Protein 3EJF (pdb70)

Radi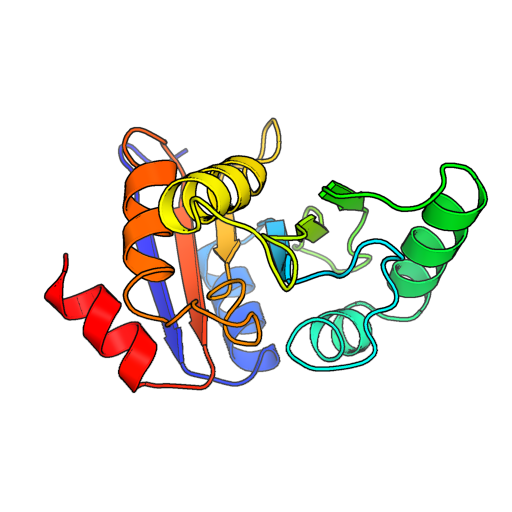us of gyration: 14.79 Å; Cα contacts (8 Å, |Δi|>4): 314; chains: 1; bounding box: 30×38×36 Å

Secondary structure (DSSP, 8-state):
--SS-EEEEEES-HHHHHHHHHHHHSSEEEEEE--TT----SHHHHHHHHHH-HHHHHHHHHHHHHH---SEEEE---STTEEEEEEE--PPTT-S-HHHHHHHHHHTT--TT--EEEEEPP-TTSTT--HHHHHHHHHHHHTT---EEEEEES-HHHHHHHHHT-

Foldseek 3Di:
DAPAEAEAEDADQPVVLVVCCCVPVVAAAEEAQAFFLRQQPDDVSVSLCVVQDDVQNVVSNVVCVVPNTDQWDWACSNDRRHRTYIYHHFDDAPDDPRLVRLLVRLLSQDDPPGAEYEDEQYDCVHPPDDLLSNLVSNCVNCPPPRHYYYYYYNDPVNVVSVVVVD

InterPro domains:
  IPR001205 RNA-directed RNA polymerase, C-terminal domain [PF00680] (4423-4704)
  IPR002589 Macro domain [PF01661] (1040-1146)
  IPR002589 Macro domain [PS51154] (1003-1179)
  IPR002589 Macro domain [SM00506] (1015-1147)
  IPR003593 AAA+ ATPase domain [SM00382] (5142-5347)
  IPR007094 RNA-directed RNA polymerase, catalytic domain [PS50507] (4548-4710)
  IPR008740 Peptidase C30, coronavirus [PF05409] (2808-3096)
  IPR008740 Peptidase C30, coronavirus [PS51442] (2780-3086)
  IPR009003 Peptidase S1, PA clan [SSF50494] (2780-3083)
  IPR009461 Non-structural protein NSP16, coronavirus-like [PF06460] (6328-6628)
  IPR009466 Non-structural protein 14, coronavirus [PF06471] (5469-5986)
  IPR009469 RNA-dependent RNA polymerase, N-terminal, coronavirus [PF06478] (3947-4303)
  IPR013016 Peptidase C16, coronavirus [PF08715] (1174-1482)
  IPR013016 Peptidase C16, coronavirus [PS51124] (1236-1497)
  IPR014822 Non-structural protein NSP9, coronavirus [PF08710] (3673-3783)
  IPR014822 Non-structural protein NSP9, coronavirus [PS51951] (3673-3783)
  IPR014828 Non-structural protein NSP7, coronavirus [PF08716] (3380-3462)
  IPR014828 Non-structural protein NSP7, coronavirus [PS51949] (3380-3462)
  IPR014829 Non-structural protein NSP8, coronavirus [PF08717] (3463-3672)
  IPR014829 Non-structural protein NSP8, coronavirus [PS51950] (3463-3672)

Sequence (166 aa):
KPKFLEYKTCVGDLTVVIAKALDEFKEFCIVNAANEHMTHGSGVAKKAIADFCGLDFVEYCEDYVKKHHGPQQRLVTPSFVKGIQCVNNVVGPRHGDNNLHEKLVAAYKNVLVDGVVNYVVPVLSLGIFGVDFKMMSIDAMREAFEEGCTTIRVLLFSLSSQEHIDYFDVTC

CATH classification: 3.40.220.10

Organism: Avian infectious bronchitis virus (strain Beaudette) (NCBI:txid11122)

Structure (mmCIF, N/CA/C/O backbone):
data_3EJF
#
_entry.id   3EJF
#
_cell.length_a   42.207
_cell.length_b   79.811
_cell.length_c   99.741
_cell.angle_alpha   90.00
_cell.angle_beta   90.00
_cell.angle_gamma   90.00
#
_symmetry.space_group_name_H-M   'C 2 2 21'
#
loop_
_entity.id
_entity.type
_entity.pdbx_description
1 polymer 'Non-structural protein 3'
2 water water
#
loop_
_atom_site.group_PDB
_atom_site.id
_atom_site.type_symbol
_atom_site.label_atom_id
_atom_site.label_alt_id
_atom_site.label_comp_id
_atom_site.label_asym_id
_atom_site.label_entity_id
_atom_site.label_seq_id
_atom_site.pdbx_PDB_ins_code
_atom_site.Cartn_x
_atom_site.Cartn_y
_atom_site.Cartn_z
_atom_site.occupancy
_atom_site.B_iso_or_equiv
_atom_site.auth_seq_id
_atom_site.auth_comp_id
_atom_site.auth_asym_id
_atom_site.auth_atom_id
_atom_site.pdbx_PDB_model_num
ATOM 1 N N . LYS A 1 10 ? -22.735 -16.439 19.149 1.00 29.96 6 LYS A N 1
ATOM 2 C CA . LYS A 1 10 ? -22.142 -15.295 18.395 1.00 29.60 6 LYS A CA 1
ATOM 3 C C . LYS A 1 10 ? -22.026 -14.087 19.308 1.00 28.60 6 LYS A C 1
ATOM 4 O O . LYS A 1 10 ? -22.884 -13.881 20.175 1.00 29.24 6 LYS A O 1
ATOM 10 N N . PRO A 1 11 ? -21.001 -13.246 19.095 1.00 27.19 7 PRO A N 1
ATOM 11 C CA . PRO A 1 11 ? -20.902 -12.036 19.892 1.00 26.90 7 PRO A CA 1
ATOM 12 C C . PRO A 1 11 ? -21.936 -11.016 19.431 1.00 26.50 7 PRO A C 1
ATOM 13 O O . PRO A 1 11 ? -22.501 -11.164 18.358 1.00 26.15 7 PRO A O 1
ATOM 17 N N . LYS A 1 12 ? -22.162 -9.979 20.229 1.00 26.45 8 LYS A N 1
ATOM 18 C CA . LYS A 1 12 ? -23.138 -8.944 19.881 1.00 26.41 8 LYS A CA 1
ATOM 19 C C . LYS A 1 12 ? -22.626 -8.051 18.752 1.00 25.50 8 LYS A C 1
ATOM 20 O O . LYS A 1 12 ? -23.408 -7.512 17.970 1.00 26.45 8 LYS A O 1
ATOM 26 N N . PHE A 1 13 ? -21.301 -7.909 18.687 1.00 24.00 9 PHE A N 1
ATOM 27 C CA . PHE A 1 13 ? -20.627 -7.143 17.662 1.00 23.07 9 PHE A CA 1
ATOM 28 C C . PHE A 1 13 ? -19.284 -7.809 17.426 1.00 21.05 9 PHE A C 1
ATOM 29 O O . PHE A 1 13 ? -18.852 -8.628 18.238 1.00 19.99 9 PHE A O 1
ATOM 37 N N . LEU A 1 14 ? -18.658 -7.464 16.308 1.00 18.02 10 LEU A N 1
ATOM 38 C CA . LEU A 1 14 ? -17.288 -7.867 16.016 1.00 17.09 10 LEU A CA 1
ATOM 39 C C . LEU A 1 14 ? -16.388 -7.656 17.229 1.00 15.74 10 LEU A C 1
ATOM 40 O O . LEU A 1 14 ? -16.394 -6.592 17.838 1.00 15.00 10 LEU A O 1
ATOM 45 N N . GLU A 1 15 ? -15.625 -8.679 17.592 1.00 14.41 11 GLU A N 1
ATOM 46 C CA . GLU A 1 15 ? -14.707 -8.610 18.722 1.00 14.74 11 GLU A CA 1
ATOM 47 C C . GLU A 1 15 ? -13.346 -9.046 18.245 1.00 13.86 11 GLU A C 1
ATOM 48 O O . GLU A 1 15 ? -13.239 -10.084 17.590 1.00 14.21 11 GLU A O 1
ATOM 54 N N . TYR A 1 16 ? -12.317 -8.271 18.585 1.00 12.15 12 TYR A N 1
ATOM 55 C CA . TYR A 1 16 ? -10.941 -8.650 18.299 1.00 11.76 12 TYR A CA 1
ATOM 56 C C . TYR A 1 16 ? -10.149 -8.932 19.570 1.00 11.97 12 TYR A C 1
ATOM 57 O O . TYR A 1 16 ? -10.328 -8.253 20.604 1.00 12.34 12 TYR A O 1
ATOM 66 N N . LYS A 1 17 ? -9.268 -9.918 19.458 1.00 11.02 13 LYS A N 1
ATOM 67 C CA . LYS A 1 17 ? -8.193 -10.205 20.394 1.00 11.69 13 LYS A CA 1
ATOM 68 C C . LYS A 1 17 ? -6.881 -10.168 19.605 1.00 11.36 13 LYS A C 1
ATOM 69 O O . LYS A 1 17 ? -6.866 -10.284 18.383 1.00 9.60 13 LYS A O 1
ATOM 75 N N . THR A 1 18 ? -5.767 -10.066 20.314 1.00 11.09 14 THR A N 1
ATOM 76 C CA . THR A 1 18 ? -4.473 -10.145 19.670 1.00 10.87 14 THR A CA 1
ATOM 77 C C . THR A 1 18 ? -3.518 -11.064 20.433 1.00 10.84 14 THR A C 1
ATOM 78 O O . THR A 1 18 ? -3.628 -11.239 21.658 1.00 10.26 14 THR A O 1
ATOM 82 N N . CYS A 1 19 ? -2.546 -11.604 19.708 1.00 10.09 15 CYS A N 1
ATOM 83 C CA . CYS A 1 19 ? -1.464 -12.344 20.331 1.00 9.92 15 CYS A CA 1
ATOM 84 C C . CYS A 1 19 ? -0.186 -12.231 19.515 1.00 10.25 15 CYS A C 1
ATOM 85 O O . CYS A 1 19 ? -0.195 -12.443 18.292 1.00 9.80 15 CYS A O 1
ATOM 88 N N . VAL A 1 20 ? 0.913 -11.862 20.186 1.00 10.40 16 VAL A N 1
ATOM 89 C CA . VAL A 1 20 ? 2.209 -11.809 19.560 1.00 10.27 16 VAL A CA 1
ATOM 90 C C . VAL A 1 20 ? 3.002 -12.943 20.165 1.00 10.21 16 VAL A C 1
ATOM 91 O O . VAL A 1 20 ? 3.317 -12.917 21.355 1.00 10.46 16 VAL A O 1
ATOM 95 N N . GLY A 1 21 ? 3.282 -13.955 19.369 1.00 10.06 17 GLY A N 1
ATOM 96 C CA . GLY A 1 21 ? 3.931 -15.153 19.875 1.00 9.62 17 GLY A CA 1
ATOM 97 C C . GLY A 1 21 ? 3.896 -16.290 18.891 1.00 9.70 17 GLY A C 1
ATOM 98 O O . GLY A 1 21 ? 3.242 -16.199 17.850 1.00 9.68 17 GLY A O 1
ATOM 99 N N . ASP A 1 22 ? 4.635 -17.349 19.223 1.00 9.96 18 ASP A N 1
ATOM 100 C CA . ASP A 1 22 ? 4.617 -18.600 18.491 1.00 9.85 18 ASP A CA 1
ATOM 101 C C . ASP A 1 22 ? 3.207 -19.153 18.373 1.00 9.42 18 ASP A C 1
ATOM 102 O O . ASP A 1 22 ? 2.360 -18.918 19.231 1.00 9.19 18 ASP A O 1
ATOM 107 N N . LEU A 1 23 ? 2.977 -19.921 17.312 1.00 9.93 19 LEU A N 1
ATOM 108 C CA . LEU A 1 23 ? 1.679 -20.536 17.091 1.00 9.47 19 LEU A CA 1
ATOM 109 C C . LEU A 1 23 ? 1.173 -21.334 18.311 1.00 9.40 19 LEU A C 1
ATOM 110 O O . LEU A 1 23 ? -0.035 -21.355 18.576 1.00 8.97 19 LEU A O 1
ATOM 115 N N . THR A 1 24 ? 2.082 -21.968 19.061 1.00 9.70 20 THR A N 1
ATOM 116 C CA . THR A 1 24 ? 1.660 -22.755 20.226 1.00 9.37 20 THR A CA 1
ATOM 117 C C . THR A 1 24 ? 0.981 -21.877 21.281 1.00 9.11 20 THR A C 1
ATOM 118 O O . THR A 1 24 ? 0.028 -22.283 21.936 1.00 10.10 20 THR A O 1
ATOM 122 N N . VAL A 1 25 ? 1.482 -20.663 21.413 1.00 8.63 21 VAL A N 1
ATOM 123 C CA . VAL A 1 25 ? 0.909 -19.677 22.337 1.00 8.80 21 VAL A CA 1
ATOM 124 C C . VAL A 1 25 ? -0.462 -19.218 21.846 1.00 8.61 21 VAL A C 1
ATOM 125 O O . VAL A 1 25 ? -1.417 -19.148 22.589 1.00 9.25 21 VAL A O 1
ATOM 129 N N . VAL A 1 26 ? -0.525 -18.876 20.566 1.00 8.65 22 VAL A N 1
ATOM 130 C CA . VAL A 1 26 ? -1.759 -18.446 19.935 1.00 8.38 22 VAL A CA 1
ATOM 131 C C . VAL A 1 26 ? -2.860 -19.476 20.089 1.00 8.17 22 VAL A C 1
ATOM 132 O O . VAL A 1 26 ? -3.975 -19.139 20.476 1.00 8.74 22 VAL A O 1
ATOM 136 N N . ILE A 1 27 ? -2.538 -20.728 19.789 1.00 8.09 23 ILE A N 1
ATOM 137 C CA . ILE A 1 27 ? -3.516 -21.802 19.860 1.00 8.88 23 ILE A CA 1
ATOM 138 C C . ILE A 1 27 ? -3.917 -22.071 21.319 1.00 8.88 23 ILE A C 1
ATOM 139 O O . ILE A 1 27 ? -5.075 -22.265 21.603 1.00 8.88 23 ILE A O 1
ATOM 144 N N . ALA A 1 28 ? -2.979 -22.041 22.257 1.00 9.17 24 ALA A N 1
ATOM 145 C CA . ALA A 1 28 ? -3.367 -22.184 23.659 1.00 8.80 24 ALA A CA 1
ATOM 146 C C . ALA A 1 28 ? -4.356 -21.082 24.066 1.00 8.64 24 ALA A C 1
ATOM 147 O O . ALA A 1 28 ? -5.344 -21.331 24.761 1.00 9.07 24 ALA A O 1
ATOM 149 N N . LYS A 1 29 ? -4.093 -19.869 23.613 1.00 8.10 25 LYS A N 1
ATOM 150 C CA . LYS A 1 29 ? -4.934 -18.727 23.943 1.00 8.76 25 LYS A CA 1
ATOM 151 C C . LYS A 1 29 ? -6.320 -18.924 23.332 1.00 8.65 25 LYS A C 1
ATOM 152 O O . LYS A 1 29 ? -7.327 -18.748 23.984 1.00 9.65 25 LYS A O 1
ATOM 158 N N . ALA A 1 30 ? -6.359 -19.329 22.067 1.00 9.23 26 ALA A N 1
ATOM 159 C CA . ALA A 1 30 ? -7.643 -19.539 21.404 1.00 9.44 26 ALA A CA 1
ATOM 160 C C . ALA A 1 30 ? -8.435 -20.668 22.061 1.00 9.68 26 ALA A C 1
ATOM 161 O O . ALA A 1 30 ? -9.652 -20.569 22.244 1.00 10.08 26 ALA A O 1
ATOM 163 N N . LEU A 1 31 ? -7.762 -21.760 22.386 1.00 9.87 27 LEU A N 1
ATOM 164 C CA . LEU A 1 31 ? -8.442 -22.869 23.046 1.00 10.47 27 LEU A CA 1
ATOM 165 C C . LEU A 1 31 ? -9.053 -22.406 24.369 1.00 10.87 27 LEU A C 1
ATOM 166 O O . LEU A 1 31 ? -10.197 -22.729 24.681 1.00 12.34 27 LEU A O 1
ATOM 171 N N . ASP A 1 32 ? -8.307 -21.622 25.128 1.00 10.46 28 ASP A N 1
ATOM 172 C CA . ASP A 1 32 ? -8.798 -21.161 26.417 1.00 11.34 28 ASP A CA 1
ATOM 173 C C . ASP A 1 32 ? -9.945 -20.163 26.285 1.00 11.68 28 ASP A C 1
ATOM 174 O O . ASP A 1 32 ? -10.935 -20.249 27.014 1.00 12.73 28 ASP A O 1
ATOM 179 N N . GLU A 1 33 ? -9.801 -19.219 25.351 1.00 11.38 29 GLU A N 1
ATOM 180 C CA . GLU A 1 33 ? -10.667 -18.040 25.307 1.00 11.58 29 GLU A CA 1
ATOM 181 C C . GLU A 1 33 ? -11.840 -18.209 24.348 1.00 12.48 29 GLU A C 1
ATOM 182 O O . GLU A 1 33 ? -12.882 -17.626 24.562 1.00 13.91 29 GLU A O 1
ATOM 188 N N . PHE A 1 34 ? -11.658 -18.987 23.286 1.00 11.74 30 PHE A N 1
ATOM 189 C CA . PHE A 1 34 ? -12.747 -19.246 22.345 1.00 12.47 30 PHE A CA 1
ATOM 190 C C . PHE A 1 34 ? -13.419 -20.608 22.520 1.00 12.90 30 PHE A C 1
ATOM 191 O O . PHE A 1 34 ? -14.590 -20.762 22.146 1.00 13.62 30 PHE A O 1
ATOM 199 N N . LYS A 1 35 ? -12.640 -21.592 22.986 1.00 12.99 31 LYS A N 1
ATOM 200 C CA . LYS A 1 35 ? -13.029 -22.986 23.185 1.00 14.49 31 LYS A CA 1
ATOM 201 C C . LYS A 1 35 ? -13.050 -23.768 21.883 1.00 13.98 31 LYS A C 1
ATOM 202 O O . LYS A 1 35 ? -12.526 -24.892 21.815 1.00 14.97 31 LYS A O 1
ATOM 208 N N . GLU A 1 36 ? -13.708 -23.205 20.878 1.00 14.10 32 GLU A N 1
ATOM 209 C CA . GLU A 1 36 ? -13.718 -23.764 19.533 1.00 13.90 32 GLU A CA 1
ATOM 210 C C . GLU A 1 36 ? -13.592 -22.644 18.525 1.00 12.24 32 GLU A C 1
ATOM 211 O O . GLU A 1 36 ? -14.141 -21.555 18.709 1.00 11.39 32 GLU A O 1
ATOM 217 N N . PHE A 1 37 ? -12.831 -22.900 17.473 1.00 10.40 33 PHE A N 1
ATOM 218 C CA . PHE A 1 37 ? -12.520 -21.852 16.508 1.00 9.59 33 PHE A CA 1
ATOM 219 C C . PHE A 1 37 ? -11.952 -22.444 15.245 1.00 9.44 33 PHE A C 1
ATOM 220 O O . PHE A 1 37 ? -11.499 -23.585 15.212 1.00 8.62 33 PHE A O 1
ATOM 228 N N . CYS A 1 38 ? -11.958 -21.628 14.202 1.00 8.51 34 CYS A N 1
ATOM 229 C CA . CYS A 1 38 ? -11.269 -21.937 12.952 1.00 8.98 34 CYS A CA 1
ATOM 230 C C . CYS A 1 38 ? -9.908 -21.271 12.975 1.00 9.37 34 CYS A C 1
ATOM 231 O O . CYS A 1 38 ? -9.831 -20.096 13.344 1.00 8.10 34 CYS A O 1
ATOM 234 N N . ILE A 1 39 ? -8.869 -21.998 12.570 1.00 9.45 35 ILE A N 1
ATOM 235 C CA . ILE A 1 39 ? -7.581 -21.382 12.309 1.00 9.97 35 ILE A CA 1
ATOM 236 C C . ILE A 1 39 ? -7.440 -21.120 10.811 1.00 9.34 35 ILE A C 1
ATOM 237 O O . ILE A 1 39 ? -7.696 -21.989 9.977 1.00 8.24 35 ILE A O 1
ATOM 242 N N . VAL A 1 40 ? -7.034 -19.893 10.494 1.00 9.28 36 VAL A N 1
ATOM 243 C CA . VAL A 1 40 ? -6.769 -19.509 9.130 1.00 9.23 36 VAL A CA 1
ATOM 244 C C . VAL A 1 40 ? -5.301 -19.740 8.797 1.00 8.57 36 VAL A C 1
ATOM 245 O O . VAL A 1 40 ? -4.425 -19.331 9.554 1.00 8.37 36 VAL A O 1
ATOM 249 N N . ASN A 1 41 ? -5.048 -20.387 7.660 1.00 8.36 37 ASN A N 1
ATOM 250 C CA . ASN A 1 41 ? -3.695 -20.602 7.171 1.00 9.08 37 ASN A CA 1
ATOM 251 C C . ASN A 1 41 ? -3.428 -19.717 5.966 1.00 9.05 37 ASN A C 1
ATOM 252 O O . ASN A 1 41 ? -4.298 -19.552 5.108 1.00 9.39 37 ASN A O 1
ATOM 257 N N . ALA A 1 42 ? -2.244 -19.097 5.950 1.00 9.20 38 ALA A N 1
ATOM 258 C CA . ALA A 1 42 ? -1.815 -18.267 4.835 1.00 9.59 38 ALA A CA 1
ATOM 259 C C . ALA A 1 42 ? -1.171 -19.239 3.865 1.00 9.42 38 ALA A C 1
ATOM 260 O O . ALA A 1 42 ? 0.027 -19.550 3.957 1.00 10.21 38 ALA A O 1
ATOM 262 N N . ALA A 1 43 ? -2.013 -19.800 2.999 1.00 9.54 39 ALA A N 1
ATOM 263 C CA . ALA A 1 43 ? -1.668 -20.933 2.179 1.00 9.35 39 ALA A CA 1
ATOM 264 C C . ALA A 1 43 ? -1.169 -20.498 0.820 1.00 9.59 39 ALA A C 1
ATOM 265 O O . ALA A 1 43 ? -1.225 -19.301 0.473 1.00 9.95 39 ALA A O 1
ATOM 267 N N . ASN A 1 44 ? -0.686 -21.500 0.089 1.00 10.55 40 ASN A N 1
ATOM 268 C CA . ASN A 1 44 ? -0.410 -21.443 -1.338 1.00 10.87 40 ASN A CA 1
ATOM 269 C C . ASN A 1 44 ? -1.411 -22.313 -2.073 1.00 11.55 40 ASN A C 1
ATOM 270 O O . ASN A 1 44 ? -2.161 -23.092 -1.471 1.00 10.84 40 ASN A O 1
ATOM 275 N N . GLU A 1 45 ? -1.462 -22.186 -3.382 1.00 11.22 41 GLU A N 1
ATOM 276 C CA . GLU A 1 45 ? -2.556 -22.815 -4.101 1.00 11.87 41 GLU A CA 1
ATOM 277 C C . GLU A 1 45 ? -2.421 -24.339 -4.200 1.00 10.93 41 GLU A C 1
ATOM 278 O O . GLU A 1 45 ? -3.437 -25.016 -4.390 1.00 10.09 41 GLU A O 1
ATOM 284 N N . HIS A 1 46 ? -1.210 -24.908 -4.057 1.00 11.15 42 HIS A N 1
ATOM 285 C CA . HIS A 1 46 ? -1.096 -26.365 -4.000 1.00 12.09 42 HIS A CA 1
ATOM 286 C C . HIS A 1 46 ? -1.214 -26.888 -2.583 1.00 11.36 42 HIS A C 1
ATOM 287 O O . HIS A 1 46 ? -1.057 -28.078 -2.360 1.00 12.63 42 HIS A O 1
ATOM 294 N N . MET A 1 47 ? -1.470 -25.988 -1.623 1.00 11.09 43 MET A N 1
ATOM 295 C CA . MET A 1 47 ? -1.681 -26.379 -0.243 1.00 11.75 43 MET A CA 1
ATOM 296 C C . MET A 1 47 ? -0.526 -27.215 0.313 1.00 12.21 43 MET A C 1
ATOM 297 O O . MET A 1 47 ? -0.769 -28.198 1.036 1.00 12.55 43 MET A O 1
ATOM 302 N N . THR A 1 48 ? 0.714 -26.818 0.021 1.00 12.14 44 THR A N 1
ATOM 303 C CA . THR A 1 48 ? 1.884 -27.590 0.485 1.00 13.45 44 THR A CA 1
ATOM 304 C C . THR A 1 48 ? 2.582 -27.220 1.827 1.00 15.18 44 THR A C 1
ATOM 305 O O . THR A 1 48 ? 3.319 -28.034 2.390 1.00 18.20 44 THR A O 1
ATOM 309 N N . HIS A 1 49 ? 2.371 -26.034 2.343 1.00 15.97 45 HIS A N 1
ATOM 310 C CA . HIS A 1 49 ? 2.759 -25.740 3.742 1.00 14.22 45 HIS A CA 1
ATOM 311 C C . HIS A 1 49 ? 4.255 -25.871 4.078 1.00 14.68 45 HIS A C 1
ATOM 312 O O . HIS A 1 49 ? 4.627 -26.304 5.170 1.00 14.77 45 HIS A O 1
ATOM 319 N N . GLY A 1 50 ? 5.111 -25.470 3.144 1.00 14.58 46 GLY A N 1
ATOM 320 C CA . GLY A 1 50 ? 6.556 -25.629 3.309 1.00 15.50 46 GLY A CA 1
ATOM 321 C C . GLY A 1 50 ? 7.321 -24.499 3.958 1.00 15.69 46 GLY A C 1
ATOM 322 O O . GLY A 1 50 ? 8.522 -24.635 4.169 1.00 16.30 46 GLY A O 1
ATOM 323 N N . SER A 1 51 ? 6.657 -23.397 4.291 1.00 15.47 47 SER A N 1
ATOM 324 C CA . SER A 1 51 ? 7.336 -22.305 5.012 1.00 15.65 47 SER A CA 1
ATOM 325 C C . SER A 1 51 ? 6.346 -21.415 5.757 1.00 15.73 47 SER A C 1
ATOM 326 O O . SER A 1 51 ? 5.136 -21.544 5.600 1.00 15.97 47 SER A O 1
ATOM 329 N N . GLY A 1 52 ? 6.881 -20.519 6.584 1.00 15.35 48 GLY A N 1
ATOM 330 C CA . GLY A 1 52 ? 6.077 -19.522 7.273 1.00 14.50 48 GLY A CA 1
ATOM 331 C C . GLY A 1 52 ? 5.036 -20.139 8.167 1.00 13.30 48 GLY A C 1
ATOM 332 O O . GLY A 1 52 ? 5.227 -21.238 8.678 1.00 12.53 48 GLY A O 1
ATOM 333 N N . VAL A 1 53 ? 3.933 -19.425 8.351 1.00 12.86 49 VAL A N 1
ATOM 334 C CA . VAL A 1 53 ? 2.897 -19.879 9.292 1.00 12.55 49 VAL A CA 1
ATOM 335 C C . VAL A 1 53 ? 2.273 -21.197 8.801 1.00 12.24 49 VAL A C 1
ATOM 336 O O . VAL A 1 53 ? 1.833 -22.015 9.597 1.00 12.25 49 VAL A O 1
ATOM 340 N N . ALA A 1 54 ? 2.277 -21.433 7.489 1.00 12.07 50 ALA A N 1
ATOM 341 C CA . ALA A 1 54 ? 1.733 -22.679 6.964 1.00 11.99 50 ALA A CA 1
ATOM 342 C C . ALA A 1 54 ? 2.518 -23.883 7.482 1.00 11.69 50 ALA A C 1
ATOM 343 O O . ALA A 1 54 ? 1.939 -24.922 7.832 1.00 10.96 50 ALA A O 1
ATOM 345 N N . LYS A 1 55 ? 3.842 -23.768 7.510 1.00 12.30 51 LYS A N 1
ATOM 346 C CA A LYS A 1 55 ? 4.697 -24.805 8.070 0.50 12.52 51 LYS A CA 1
ATOM 347 C CA B LYS A 1 55 ? 4.638 -24.859 8.049 0.50 12.42 51 LYS A CA 1
ATOM 348 C C . LYS A 1 55 ? 4.370 -25.033 9.539 1.00 11.82 51 LYS A C 1
ATOM 349 O O . LYS A 1 55 ? 4.290 -26.158 10.002 1.00 12.92 51 LYS A O 1
ATOM 360 N N . ALA A 1 56 ? 4.199 -23.939 10.271 1.00 12.18 52 ALA A N 1
ATOM 361 C CA . ALA A 1 56 ? 3.817 -24.023 11.686 1.00 11.66 52 ALA A CA 1
ATOM 362 C C . ALA A 1 56 ? 2.465 -24.714 11.897 1.00 10.91 52 ALA A C 1
ATOM 363 O O . ALA A 1 56 ? 2.316 -25.550 12.772 1.00 11.56 52 ALA A O 1
ATOM 365 N N . ILE A 1 57 ? 1.479 -24.358 11.083 1.00 10.62 53 ILE A N 1
ATOM 366 C CA . ILE A 1 57 ? 0.157 -24.958 11.194 1.00 10.44 53 ILE A CA 1
ATOM 367 C C . ILE A 1 57 ? 0.209 -26.440 10.816 1.00 9.95 53 ILE A C 1
ATOM 368 O O . ILE A 1 57 ? -0.370 -27.292 11.490 1.00 10.92 53 ILE A O 1
ATOM 373 N N . ALA A 1 58 ? 0.948 -26.776 9.768 1.00 10.64 54 ALA A N 1
ATOM 374 C CA . ALA A 1 58 ? 1.057 -28.178 9.355 1.00 11.85 54 ALA A CA 1
ATOM 375 C C . ALA A 1 58 ? 1.790 -29.007 10.393 1.00 11.98 54 ALA A C 1
ATOM 376 O O . ALA A 1 58 ? 1.403 -30.136 10.692 1.00 12.85 54 ALA A O 1
ATOM 378 N N . ASP A 1 59 ? 2.815 -28.418 11.002 1.00 13.20 55 ASP A N 1
ATOM 379 C CA . ASP A 1 59 ? 3.513 -29.070 12.102 1.00 14.48 55 ASP A CA 1
ATOM 380 C C . ASP A 1 59 ? 2.556 -29.328 13.273 1.00 14.22 55 ASP A C 1
ATOM 381 O O . ASP A 1 59 ? 2.577 -30.409 13.879 1.00 16.21 55 ASP A O 1
ATOM 386 N N . PHE A 1 60 ? 1.720 -28.342 13.583 1.00 13.73 56 PHE A N 1
ATOM 387 C CA . PHE A 1 60 ? 0.846 -28.421 14.737 1.00 13.42 56 PHE A CA 1
ATOM 388 C C . PHE A 1 60 ? -0.253 -29.452 14.516 1.00 12.95 56 PHE A C 1
ATOM 389 O O . PHE A 1 60 ? -0.550 -30.267 15.392 1.00 13.05 56 PHE A O 1
ATOM 397 N N . CYS A 1 61 ? -0.846 -29.433 13.322 1.00 12.80 57 CYS A N 1
ATOM 398 C CA . CYS A 1 61 ? -2.024 -30.246 13.038 1.00 13.02 57 CYS A CA 1
ATOM 399 C C . CYS A 1 61 ? -1.658 -31.671 12.635 1.00 13.27 57 CYS A C 1
ATOM 400 O O . CYS A 1 61 ? -2.439 -32.616 12.838 1.00 14.19 57 CYS A O 1
ATOM 403 N N . GLY A 1 62 ? -0.484 -31.833 12.043 1.00 13.61 58 GLY A N 1
ATOM 404 C CA . GLY A 1 62 ? 0.054 -33.154 11.747 1.00 14.02 58 GLY A CA 1
ATOM 405 C C . GLY A 1 62 ? -0.220 -33.716 10.367 1.00 14.40 58 GLY A C 1
ATOM 406 O O . GLY A 1 62 ? -0.791 -33.066 9.483 1.00 13.35 58 GLY A O 1
ATOM 407 N N . LEU A 1 63 ? 0.220 -34.957 10.185 1.00 14.74 59 LEU A N 1
ATOM 408 C CA . LEU A 1 63 ? 0.235 -35.599 8.891 1.00 14.71 59 LEU A CA 1
ATOM 409 C C . LEU A 1 63 ? -1.152 -35.808 8.292 1.00 13.54 59 LEU A C 1
ATOM 410 O O . LEU A 1 63 ? -1.289 -35.748 7.087 1.00 13.57 59 LEU A O 1
ATOM 415 N N . ASP A 1 64 ? -2.176 -36.067 9.102 1.00 13.22 60 ASP A N 1
ATOM 416 C CA . ASP A 1 64 ? -3.533 -36.238 8.538 1.00 13.36 60 ASP A CA 1
ATOM 417 C C . ASP A 1 64 ? -4.002 -34.936 7.887 1.00 12.16 60 ASP A C 1
ATOM 418 O O . ASP A 1 64 ? -4.681 -34.963 6.856 1.00 12.70 60 ASP A O 1
ATOM 423 N N . PHE A 1 65 ? -3.651 -33.801 8.490 1.00 11.83 61 PHE A N 1
ATOM 424 C CA . PHE A 1 65 ? -3.963 -32.500 7.874 1.00 12.00 61 PHE A CA 1
ATOM 425 C C . PHE A 1 65 ? -3.218 -32.298 6.545 1.00 12.08 61 PHE A C 1
ATOM 426 O O . PHE A 1 65 ? -3.788 -31.875 5.548 1.00 12.49 61 PHE A O 1
ATOM 434 N N . VAL A 1 66 ? -1.918 -32.572 6.549 1.00 12.42 62 VAL A N 1
ATOM 435 C CA . VAL A 1 66 ? -1.101 -32.441 5.346 1.00 12.84 62 VAL A CA 1
ATOM 436 C C . VAL A 1 66 ? -1.644 -33.333 4.240 1.00 12.99 62 VAL A C 1
ATOM 437 O O . VAL A 1 66 ? -1.868 -32.873 3.116 1.00 13.11 62 VAL A O 1
ATOM 441 N N . GLU A 1 67 ? -1.884 -34.594 4.568 1.00 13.18 63 GLU A N 1
ATOM 442 C CA . GLU A 1 67 ? -2.402 -35.566 3.602 1.00 13.72 63 GLU A CA 1
ATOM 443 C C . GLU A 1 67 ? -3.793 -35.193 3.077 1.00 13.17 63 GLU A C 1
ATOM 444 O O . GLU A 1 67 ? -4.070 -35.400 1.897 1.00 13.94 63 GLU A O 1
ATOM 450 N N . TYR A 1 68 ? -4.649 -34.622 3.928 1.00 11.99 64 TYR A N 1
ATOM 451 C CA . TYR A 1 68 ? -5.958 -34.181 3.462 1.00 11.70 64 TYR A CA 1
ATOM 452 C C . TYR A 1 68 ? -5.793 -33.111 2.363 1.00 12.31 64 TYR A C 1
ATOM 453 O O . TYR A 1 68 ? -6.458 -33.147 1.329 1.00 11.82 64 TYR A O 1
ATOM 462 N N . CYS A 1 69 ? -4.918 -32.145 2.630 1.00 12.25 65 CYS A N 1
ATOM 463 C CA . CYS A 1 69 ? -4.634 -31.065 1.687 1.00 13.64 65 CYS A CA 1
ATOM 464 C C . CYS A 1 69 ? -4.038 -31.624 0.404 1.00 14.60 65 CYS A C 1
ATOM 465 O O . CYS A 1 69 ? -4.478 -31.247 -0.688 1.00 14.38 65 CYS A O 1
ATOM 468 N N . GLU A 1 70 ? -3.082 -32.543 0.569 1.00 16.73 66 GLU A N 1
ATOM 469 C CA . GLU A 1 70 ? -2.391 -33.200 -0.561 1.00 17.91 66 GLU A CA 1
ATOM 470 C C . GLU A 1 70 ? -3.406 -33.916 -1.436 1.00 18.09 66 GLU A C 1
ATOM 471 O O . GLU A 1 70 ? -3.442 -33.732 -2.656 1.00 18.37 66 GLU A O 1
ATOM 477 N N . ASP A 1 71 ? -4.265 -34.701 -0.807 1.00 18.01 67 ASP A N 1
ATOM 478 C CA . ASP A 1 71 ? -5.236 -35.489 -1.544 1.00 17.98 67 ASP A CA 1
ATOM 479 C C . ASP A 1 71 ? -6.258 -34.602 -2.258 1.00 18.03 67 ASP A C 1
ATOM 480 O O . ASP A 1 71 ? -6.670 -34.895 -3.375 1.00 19.46 67 ASP A O 1
ATOM 485 N N . TYR A 1 72 ? -6.665 -33.508 -1.620 1.00 16.46 68 TYR A N 1
ATOM 486 C CA . TYR A 1 72 ? -7.656 -32.621 -2.197 1.00 16.79 68 TYR A CA 1
ATOM 487 C C . TYR A 1 72 ? -7.124 -31.973 -3.482 1.00 16.78 68 TYR A C 1
ATOM 488 O O . TYR A 1 72 ? -7.828 -31.924 -4.507 1.00 17.05 68 TYR A O 1
ATOM 497 N N . VAL A 1 73 ? -5.902 -31.453 -3.405 1.00 17.41 69 VAL A N 1
ATOM 498 C CA . VAL A 1 73 ? -5.274 -30.783 -4.550 1.00 18.00 69 VAL A CA 1
ATOM 499 C C . VAL A 1 73 ? -5.020 -31.797 -5.669 1.00 19.51 69 VAL A C 1
ATOM 500 O O . VAL A 1 73 ? -5.124 -31.461 -6.845 1.00 19.94 69 VAL A O 1
ATOM 504 N N . LYS A 1 74 ? -4.748 -33.046 -5.311 1.00 20.74 70 LYS A N 1
ATOM 505 C CA . LYS A 1 74 ? -4.671 -34.104 -6.333 1.00 21.97 70 LYS A CA 1
ATOM 506 C C . LYS A 1 74 ? -5.957 -34.245 -7.123 1.00 22.00 70 LYS A C 1
ATOM 507 O O . LYS A 1 74 ? -5.945 -34.273 -8.369 1.00 23.36 70 LYS A O 1
ATOM 513 N N . LYS A 1 75 ? -7.067 -34.358 -6.413 1.00 21.69 71 LYS A N 1
ATOM 514 C CA . LYS A 1 75 ? -8.339 -34.622 -7.059 1.00 21.52 71 LYS A CA 1
ATOM 515 C C . LYS A 1 75 ? -8.888 -33.419 -7.798 1.00 20.91 71 LYS A C 1
ATOM 516 O O . LYS A 1 75 ? -9.478 -33.571 -8.864 1.00 22.41 71 LYS A O 1
ATOM 522 N N . HIS A 1 76 ? -8.663 -32.220 -7.251 1.00 19.34 72 HIS A N 1
ATOM 523 C CA A HIS A 1 76 ? -9.387 -31.008 -7.641 0.50 18.95 72 HIS A CA 1
ATOM 524 C CA B HIS A 1 76 ? -9.375 -31.049 -7.715 0.50 19.04 72 HIS A CA 1
ATOM 525 C C . HIS A 1 76 ? -8.498 -29.928 -8.248 1.00 18.16 72 HIS A C 1
ATOM 526 O O . HIS A 1 76 ? -9.001 -28.922 -8.735 1.00 18.55 72 HIS A O 1
ATOM 539 N N . GLY A 1 77 ? -7.191 -30.120 -8.177 1.00 17.69 73 GLY A N 1
ATOM 540 C CA . GLY A 1 77 ? -6.267 -29.117 -8.658 1.00 17.35 73 GLY A CA 1
ATOM 541 C C . GLY A 1 77 ? -6.055 -28.022 -7.632 1.00 16.70 73 GLY A C 1
ATOM 542 O O . GLY A 1 77 ? -6.655 -28.043 -6.542 1.00 16.09 73 GLY A O 1
ATOM 543 N N . PRO A 1 78 ? -5.201 -27.047 -7.973 1.00 15.91 74 PRO A N 1
ATOM 544 C CA . PRO A 1 78 ? -4.883 -25.981 -7.037 1.00 14.88 74 PRO A CA 1
ATOM 545 C C . PRO A 1 78 ? -6.117 -25.214 -6.602 1.00 13.40 74 PRO A C 1
ATOM 546 O O . PRO A 1 78 ? -7.088 -25.102 -7.360 1.00 13.13 74 PRO A O 1
ATOM 550 N N . GLN A 1 79 ? -6.066 -24.684 -5.383 1.00 11.33 75 GLN A N 1
ATOM 551 C CA . GLN A 1 79 ? -7.211 -24.040 -4.775 1.00 11.45 75 GLN A CA 1
ATOM 552 C C . GLN A 1 79 ? -6.826 -22.700 -4.239 1.00 10.49 75 GLN A C 1
ATOM 553 O O . GLN A 1 79 ? -5.701 -22.527 -3.771 1.00 11.34 75 GLN A O 1
ATOM 559 N N . GLN A 1 80 ? -7.760 -21.758 -4.269 1.00 10.16 76 GLN A N 1
ATOM 560 C CA . GLN A 1 80 ? -7.542 -20.457 -3.635 1.00 10.42 76 GLN A CA 1
ATOM 561 C C . GLN A 1 80 ? -8.084 -20.374 -2.217 1.00 9.41 76 GLN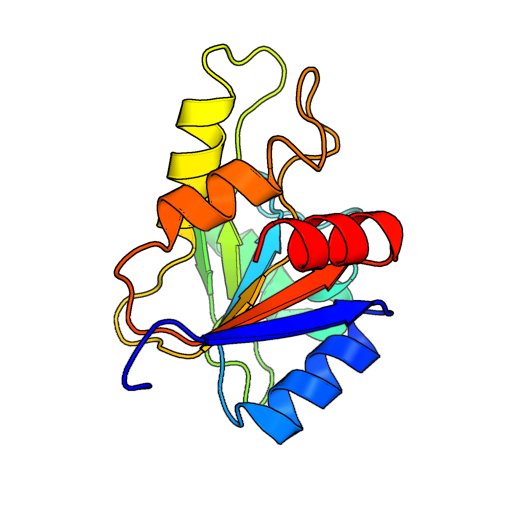 A C 1
ATOM 562 O O . GLN A 1 80 ? -7.747 -19.439 -1.467 1.00 9.55 76 GLN A O 1
ATOM 568 N N . ARG A 1 81 ? -8.951 -21.321 -1.860 1.00 8.03 77 ARG A N 1
ATOM 569 C CA . ARG A 1 81 ? -9.546 -21.386 -0.527 1.00 8.12 77 ARG A CA 1
ATOM 570 C C . ARG A 1 81 ? -9.893 -22.829 -0.299 1.00 8.04 77 ARG A C 1
ATOM 571 O O . ARG A 1 81 ? -10.462 -23.456 -1.196 1.00 8.86 77 ARG A O 1
ATOM 579 N N . LEU A 1 82 ? -9.549 -23.363 0.867 1.00 7.63 78 LEU A N 1
ATOM 580 C CA . LEU A 1 82 ? -9.839 -24.766 1.151 1.00 7.94 78 LEU A CA 1
ATOM 581 C C . LEU A 1 82 ? -10.029 -24.922 2.631 1.00 7.77 78 LEU A C 1
ATOM 582 O O . LEU A 1 82 ? -9.100 -24.673 3.401 1.00 7.88 78 LEU A O 1
ATOM 587 N N . VAL A 1 83 ? -11.229 -25.373 3.016 1.00 7.67 79 VAL A N 1
ATOM 588 C CA . VAL A 1 83 ? -11.570 -25.624 4.406 1.00 7.72 79 VAL A CA 1
ATOM 589 C C . VAL A 1 83 ? -11.470 -27.126 4.683 1.00 7.97 79 VAL A C 1
ATOM 590 O O . VAL A 1 83 ? -12.123 -27.944 4.021 1.00 8.20 79 VAL A O 1
ATOM 594 N N . THR A 1 84 ? -10.638 -27.468 5.662 1.00 7.78 80 THR A N 1
ATOM 595 C CA . THR A 1 84 ? -10.301 -28.846 5.944 1.00 8.34 80 THR A CA 1
ATOM 596 C C . THR A 1 84 ? -10.543 -29.160 7.425 1.00 8.65 80 THR A C 1
ATOM 597 O O . THR A 1 84 ? -10.572 -28.263 8.279 1.00 7.84 80 THR A O 1
ATOM 601 N N . PRO A 1 85 ? -10.638 -30.464 7.743 1.00 9.27 81 PRO A N 1
ATOM 602 C CA . PRO A 1 85 ? -10.510 -30.838 9.131 1.00 9.29 81 PRO A CA 1
ATOM 603 C C . PRO A 1 85 ? -9.153 -30.406 9.654 1.00 8.96 81 PRO A C 1
ATOM 604 O O . PRO A 1 85 ? -8.201 -30.301 8.882 1.00 9.00 81 PRO A O 1
ATOM 608 N N . SER A 1 86 ? -9.074 -30.162 10.960 1.00 10.05 82 SER A N 1
ATOM 609 C CA . SER A 1 86 ? -7.817 -29.802 11.606 1.00 10.02 82 SER A CA 1
ATOM 610 C C . SER A 1 86 ? -7.119 -31.010 12.239 1.00 10.41 82 SER A C 1
ATOM 611 O O . SER A 1 86 ? -5.922 -30.967 12.441 1.00 10.48 82 SER A O 1
ATOM 614 N N . PHE A 1 87 ? -7.891 -32.036 12.603 1.00 10.45 83 PHE A N 1
ATOM 615 C CA . PHE A 1 87 ? -7.385 -33.188 13.364 1.00 11.44 83 PHE A CA 1
ATOM 616 C C . PHE A 1 87 ? -6.880 -32.819 14.760 1.00 12.23 83 PHE A C 1
ATOM 617 O O . PHE A 1 87 ? -6.079 -33.564 15.359 1.00 13.54 83 PHE A O 1
ATOM 625 N N . VAL A 1 88 ? -7.377 -31.695 15.277 1.00 12.01 84 VAL A N 1
ATOM 626 C CA . VAL A 1 88 ? -7.040 -31.175 16.614 1.00 13.04 84 VAL A CA 1
ATOM 627 C C . VAL A 1 88 ? -8.306 -30.800 17.374 1.00 13.70 84 VAL A C 1
ATOM 628 O O . VAL A 1 88 ? -9.172 -30.098 16.867 1.00 13.05 84 VAL A O 1
ATOM 632 N N . LYS A 1 89 ? -8.426 -31.311 18.593 1.00 14.75 85 LYS A N 1
ATOM 633 C CA . LYS A 1 89 ? -9.588 -31.027 19.409 1.00 15.28 85 LYS A CA 1
ATOM 634 C C . LYS A 1 89 ? -9.711 -29.524 19.618 1.00 14.68 85 LYS A C 1
ATOM 635 O O . LYS A 1 89 ? -8.729 -28.868 19.950 1.00 15.28 85 LYS A O 1
ATOM 641 N N . GLY A 1 90 ? -10.910 -28.984 19.407 1.00 13.79 86 GLY A N 1
ATOM 642 C CA . GLY A 1 90 ? -11.172 -27.561 19.550 1.00 13.53 86 GLY A CA 1
ATOM 643 C C . GLY A 1 90 ? -10.972 -26.715 18.307 1.00 13.41 86 GLY A C 1
ATOM 644 O O . GLY A 1 90 ? -11.464 -25.579 18.233 1.00 13.76 86 GLY A O 1
ATOM 645 N N . ILE A 1 91 ? -10.212 -27.224 17.340 1.00 12.48 87 ILE A N 1
ATOM 646 C CA . ILE A 1 91 ? -9.991 -26.480 16.096 1.00 11.97 87 ILE A CA 1
ATOM 647 C C . ILE A 1 91 ? -11.012 -27.074 15.115 1.00 10.68 87 ILE A C 1
ATOM 648 O O . ILE A 1 91 ? -10.847 -28.169 14.607 1.00 11.00 87 ILE A O 1
ATOM 653 N N . GLN A 1 92 ? -12.085 -26.332 14.924 1.00 11.09 88 GLN A N 1
ATOM 654 C CA . GLN A 1 92 ? -13.243 -26.759 14.131 1.00 10.94 88 GLN A CA 1
ATOM 655 C C . GLN A 1 92 ? -12.865 -27.072 12.698 1.00 10.15 88 GLN A C 1
ATOM 656 O O . GLN A 1 92 ? -13.422 -27.968 12.070 1.00 10.05 88 GLN A O 1
ATOM 662 N N . CYS A 1 93 ? -11.931 -26.294 12.175 1.00 9.00 89 CYS A N 1
ATOM 663 C CA . CYS A 1 93 ? -11.424 -26.505 10.830 1.00 8.49 89 CYS A CA 1
ATOM 664 C C . CYS A 1 93 ? -10.196 -25.628 10.653 1.00 8.17 89 CYS A C 1
ATOM 665 O O . CYS A 1 93 ? -9.923 -24.733 11.479 1.00 8.61 89 CYS A O 1
ATOM 668 N N . VAL A 1 94 ? -9.458 -25.907 9.589 1.00 7.18 90 VAL A N 1
ATOM 669 C CA . VAL A 1 94 ? -8.432 -25.010 9.079 1.00 7.63 90 VAL A CA 1
ATOM 670 C C . VAL A 1 94 ? -8.989 -24.424 7.791 1.00 7.90 90 VAL A C 1
ATOM 671 O O . VAL A 1 94 ? -9.436 -25.164 6.903 1.00 8.02 90 VAL A O 1
ATOM 675 N N . ASN A 1 95 ? -8.994 -23.096 7.695 1.00 7.13 91 ASN A N 1
ATOM 676 C CA . ASN A 1 95 ? -9.333 -22.449 6.437 1.00 6.83 91 ASN A CA 1
ATOM 677 C C . ASN A 1 95 ? -8.050 -21.962 5.771 1.00 6.72 91 ASN A C 1
ATOM 678 O O . ASN A 1 95 ? -7.424 -20.998 6.205 1.00 6.96 91 ASN A O 1
ATOM 683 N N . ASN A 1 96 ? -7.674 -22.649 4.706 1.00 7.13 92 ASN A N 1
ATOM 684 C CA . ASN A 1 96 ? -6.475 -22.332 3.959 1.00 7.36 92 ASN A CA 1
ATOM 685 C C . ASN A 1 96 ? -6.817 -21.294 2.909 1.00 8.25 92 ASN A C 1
ATOM 686 O O . ASN A 1 96 ? -7.502 -21.617 1.926 1.00 7.75 92 ASN A O 1
ATOM 691 N N . VAL A 1 97 ? -6.328 -20.060 3.105 1.00 8.49 93 VAL A N 1
ATOM 692 C CA . VAL A 1 97 ? -6.655 -18.929 2.231 1.00 8.70 93 VAL A CA 1
ATOM 693 C C . VAL A 1 97 ? -5.424 -18.444 1.510 1.00 9.34 93 VAL A C 1
ATOM 694 O O . VAL A 1 97 ? -4.393 -18.210 2.128 1.00 9.05 93 VAL A O 1
ATOM 698 N N . VAL A 1 98 ? -5.543 -18.300 0.198 1.00 9.58 94 VAL A N 1
ATOM 699 C CA . VAL A 1 98 ? -4.453 -17.816 -0.651 1.00 11.02 94 VAL A CA 1
ATOM 700 C C . VAL A 1 98 ? -4.771 -16.350 -0.933 1.00 11.98 94 VAL A C 1
ATOM 701 O O . VAL A 1 98 ? -5.855 -16.011 -1.373 1.00 14.41 94 VAL A O 1
ATOM 705 N N . GLY A 1 99 ? -3.851 -15.465 -0.662 1.00 13.53 95 GLY A N 1
ATOM 706 C CA . GLY A 1 99 ? -4.145 -14.073 -0.969 1.00 12.05 95 GLY A CA 1
ATOM 707 C C . GLY A 1 99 ? -3.801 -13.738 -2.418 1.00 11.79 95 GLY A C 1
ATOM 708 O O . GLY A 1 99 ? -3.813 -14.613 -3.336 1.00 11.73 95 GLY A O 1
ATOM 709 N N . PRO A 1 100 ? -3.496 -12.469 -2.644 1.00 11.89 96 PRO A N 1
ATOM 710 C CA . PRO A 1 100 ? -2.990 -12.062 -3.949 1.00 11.26 96 PRO A CA 1
ATOM 711 C C . PRO A 1 100 ? -1.678 -12.739 -4.343 1.00 11.32 96 PRO A C 1
ATOM 712 O O . PRO A 1 100 ? -0.927 -13.240 -3.485 1.00 11.85 96 PRO A O 1
ATOM 716 N N . ARG A 1 101 ? -1.436 -12.725 -5.644 1.00 10.57 97 ARG A N 1
ATOM 717 C CA . ARG A 1 101 ? -0.262 -13.330 -6.278 1.00 12.52 97 ARG A CA 1
ATOM 718 C C . ARG A 1 101 ? 0.812 -12.302 -6.505 1.00 11.29 97 ARG A C 1
ATOM 719 O O . ARG A 1 101 ? 0.540 -11.119 -6.611 1.00 11.50 97 ARG A O 1
ATOM 727 N N . HIS A 1 102 ? 2.039 -12.789 -6.670 1.00 10.13 98 HIS A N 1
ATOM 728 C CA . HIS A 1 102 ? 3.087 -11.947 -7.204 1.00 10.17 98 HIS A CA 1
ATOM 729 C C . HIS A 1 102 ? 2.622 -11.362 -8.540 1.00 10.89 98 HIS A C 1
ATOM 730 O O . HIS A 1 102 ? 2.176 -12.106 -9.424 1.00 10.84 98 HIS A O 1
ATOM 737 N N . GLY A 1 103 ? 2.753 -10.046 -8.670 1.00 11.31 99 GLY A N 1
ATOM 738 C CA . GLY A 1 103 ? 2.434 -9.362 -9.908 1.00 11.12 99 GLY A CA 1
ATOM 739 C C . GLY A 1 103 ? 1.008 -8.893 -9.991 1.00 11.69 99 GLY A C 1
ATOM 740 O O . GLY A 1 103 ? 0.635 -8.272 -10.994 1.00 13.00 99 GLY A O 1
ATOM 741 N N . ASP A 1 104 ? 0.194 -9.209 -8.986 1.00 11.04 100 ASP A N 1
ATOM 742 C CA . ASP A 1 104 ? -1.193 -8.752 -8.988 1.00 11.36 100 ASP A CA 1
ATOM 743 C C . ASP A 1 104 ? -1.271 -7.256 -8.810 1.00 11.10 100 ASP A C 1
ATOM 744 O O . ASP A 1 104 ? -0.496 -6.658 -8.066 1.00 11.22 100 ASP A O 1
ATOM 749 N N . ASN A 1 105 ? -2.259 -6.687 -9.495 1.00 11.69 101 ASN A N 1
ATOM 750 C CA . ASN A 1 105 ? -2.629 -5.289 -9.366 1.00 11.36 101 ASN A CA 1
ATOM 751 C C . ASN A 1 105 ? -3.800 -5.191 -8.378 1.00 10.43 101 ASN A C 1
ATOM 752 O O . ASN A 1 105 ? -4.328 -6.219 -7.915 1.00 10.51 101 ASN A O 1
ATOM 757 N N . ASN A 1 106 ? -4.225 -3.973 -8.051 1.00 9.54 102 ASN A N 1
ATOM 758 C CA . ASN A 1 106 ? -5.356 -3.759 -7.133 1.00 10.41 102 ASN A CA 1
ATOM 759 C C . ASN A 1 106 ? -5.192 -4.533 -5.830 1.00 9.04 102 ASN A C 1
ATOM 760 O O . ASN A 1 106 ? -6.084 -5.264 -5.380 1.00 8.00 102 ASN A O 1
ATOM 765 N N . LEU A 1 107 ? -4.036 -4.394 -5.219 1.00 8.75 103 LEU A N 1
ATOM 766 C CA . LEU A 1 107 ? -3.741 -5.181 -4.032 1.00 8.67 103 LEU A CA 1
ATOM 767 C C . LEU A 1 107 ? -4.717 -4.960 -2.879 1.00 8.31 103 LEU A C 1
ATOM 768 O O . LEU A 1 107 ? -5.117 -5.922 -2.215 1.00 8.13 103 LEU A O 1
ATOM 773 N N . HIS A 1 108 ? -5.108 -3.715 -2.606 1.00 7.94 104 HIS A N 1
ATOM 774 C CA . HIS A 1 108 ? -6.015 -3.503 -1.469 1.00 8.33 104 HIS A CA 1
ATOM 775 C C . HIS A 1 108 ? -7.308 -4.339 -1.689 1.00 8.30 104 HIS A C 1
ATOM 776 O O . HIS A 1 108 ? -7.763 -5.061 -0.807 1.00 7.43 104 HIS A O 1
ATOM 783 N N . GLU A 1 109 ? -7.894 -4.214 -2.871 1.00 9.65 105 GLU A N 1
ATOM 784 C CA . GLU A 1 109 ? -9.067 -4.989 -3.259 1.00 10.24 105 GLU A CA 1
ATOM 785 C C . GLU A 1 109 ? -8.875 -6.480 -3.046 1.00 9.01 105 GLU A C 1
ATOM 786 O O . GLU A 1 109 ? -9.755 -7.185 -2.485 1.00 8.65 105 GLU A O 1
ATOM 792 N N . LYS A 1 110 ? -7.735 -6.981 -3.509 1.00 8.56 106 LYS A N 1
ATOM 793 C CA . LYS A 1 110 ? -7.470 -8.422 -3.407 1.00 8.55 106 LYS A CA 1
ATOM 794 C C . LYS A 1 110 ? -7.263 -8.839 -1.960 1.00 8.12 106 LYS A C 1
ATOM 795 O O . LYS A 1 110 ? -7.693 -9.934 -1.567 1.00 8.76 106 LYS A O 1
ATOM 801 N N . LEU A 1 111 ? -6.624 -7.985 -1.158 1.00 7.24 107 LEU A N 1
ATOM 802 C CA . LEU A 1 111 ? -6.464 -8.277 0.263 1.00 7.35 107 LEU A CA 1
ATOM 803 C C . LEU A 1 111 ? -7.818 -8.319 0.974 1.00 7.27 107 LEU A C 1
ATOM 804 O O . LEU A 1 111 ? -8.092 -9.226 1.765 1.00 7.30 107 LEU A O 1
ATOM 809 N N . VAL A 1 112 ? -8.689 -7.357 0.669 1.00 7.17 108 VAL A N 1
ATOM 810 C CA . VAL A 1 112 ? -10.036 -7.378 1.230 1.00 7.18 108 VAL A CA 1
ATOM 811 C C . VAL A 1 112 ? -10.731 -8.685 0.877 1.00 7.14 108 VAL A C 1
ATOM 812 O O . VAL A 1 112 ? -11.337 -9.318 1.756 1.00 7.07 108 VAL A O 1
ATOM 816 N N . ALA A 1 113 ? -10.653 -9.078 -0.389 1.00 7.27 109 ALA A N 1
ATOM 817 C CA . ALA A 1 113 ? -11.261 -10.357 -0.832 1.00 7.63 109 ALA A CA 1
ATOM 818 C C . ALA A 1 113 ? -10.698 -11.538 -0.061 1.00 8.65 109 ALA A C 1
ATOM 819 O O . ALA A 1 113 ? -11.432 -12.469 0.348 1.00 9.59 109 ALA A O 1
ATOM 821 N N . ALA A 1 114 ? -9.386 -11.522 0.142 1.00 8.17 110 ALA A N 1
ATOM 822 C CA . ALA A 1 114 ? -8.720 -12.616 0.860 1.00 7.81 110 ALA A CA 1
ATOM 823 C C . ALA A 1 114 ? -9.270 -12.714 2.276 1.0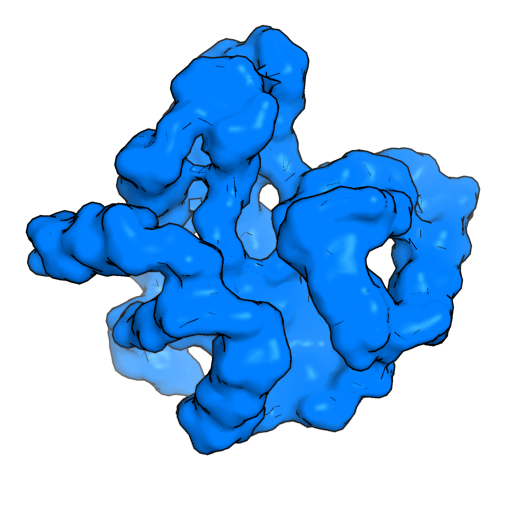0 8.06 110 ALA A C 1
ATOM 824 O O . ALA A 1 114 ? -9.600 -13.810 2.750 1.00 8.23 110 ALA A O 1
ATOM 826 N N . TYR A 1 115 ? -9.383 -11.589 2.973 1.00 7.53 111 TYR A N 1
ATOM 827 C CA . TYR A 1 115 ? -9.914 -11.664 4.326 1.00 7.55 111 TYR A CA 1
ATOM 828 C C . TYR A 1 115 ? -11.391 -12.054 4.344 1.00 8.40 111 TYR A C 1
ATOM 829 O O . TYR A 1 115 ? -11.808 -12.822 5.207 1.00 8.52 111 TYR A O 1
ATOM 838 N N . LYS A 1 116 ? -12.174 -11.602 3.368 1.00 8.21 112 LYS A N 1
ATOM 839 C CA . LYS A 1 116 ? -13.576 -12.054 3.280 1.00 9.28 112 LYS A CA 1
ATOM 840 C C . LYS A 1 116 ? -13.636 -13.566 3.096 1.00 8.34 112 LYS A C 1
ATOM 841 O O . LYS A 1 116 ? -14.582 -14.223 3.561 1.00 8.99 112 LYS A O 1
ATOM 847 N N . ASN A 1 117 ? -12.622 -14.124 2.430 1.00 8.18 113 ASN A N 1
ATOM 848 C CA . ASN A 1 117 ? -12.547 -15.570 2.210 1.00 9.04 1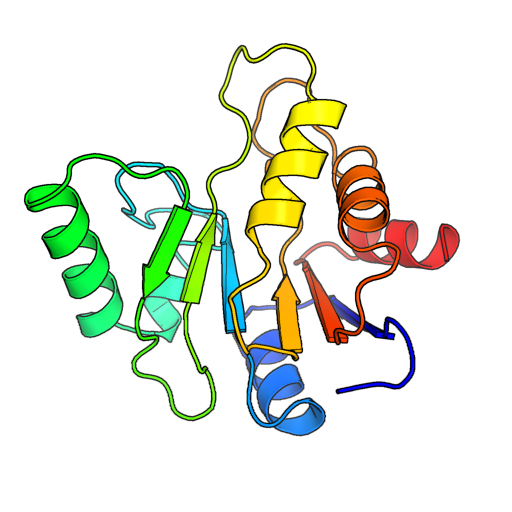13 ASN A CA 1
ATOM 849 C C . ASN A 1 117 ? -12.228 -16.350 3.477 1.00 8.36 113 ASN A C 1
ATOM 850 O O . ASN A 1 117 ? -12.339 -17.560 3.491 1.00 7.93 113 ASN A O 1
ATOM 855 N N . VAL A 1 118 ? -11.796 -15.660 4.533 1.00 8.69 114 VAL A N 1
ATOM 856 C CA . VAL A 1 118 ? -11.588 -16.278 5.849 1.00 9.03 114 VAL A CA 1
ATOM 857 C C . VAL A 1 118 ? -12.867 -16.838 6.454 1.00 9.01 114 VAL A C 1
ATOM 858 O O . VAL A 1 118 ? -12.832 -17.857 7.151 1.00 9.59 114 VAL A O 1
ATOM 862 N N . LEU A 1 119 ? -13.990 -16.173 6.220 1.00 8.95 115 LEU A N 1
ATOM 863 C CA . LEU A 1 119 ? -15.224 -16.587 6.875 1.00 9.06 115 LEU A CA 1
ATOM 864 C C . LEU A 1 119 ? -15.555 -18.014 6.418 1.00 8.77 115 LEU A C 1
ATOM 865 O O . LEU A 1 119 ? -15.387 -18.357 5.238 1.00 8.98 115 LEU A O 1
ATOM 870 N N . VAL A 1 120 ? -16.062 -18.806 7.361 1.00 7.61 116 VAL A N 1
ATOM 871 C CA . VAL A 1 120 ? -16.496 -20.178 7.101 1.00 8.59 116 VAL A CA 1
ATOM 872 C C . VAL A 1 120 ? -17.926 -20.294 7.601 1.00 8.43 116 VAL A C 1
ATOM 873 O O . VAL A 1 120 ? -18.239 -19.865 8.707 1.00 8.73 116 VAL A O 1
ATOM 877 N N . ASP A 1 121 ? -18.797 -20.856 6.774 1.00 8.81 117 ASP A N 1
ATOM 878 C CA . ASP A 1 121 ? -20.204 -20.895 7.116 1.00 9.29 117 ASP A CA 1
ATOM 879 C C . ASP A 1 121 ? -20.383 -21.593 8.463 1.00 10.20 117 ASP A C 1
ATOM 880 O O . ASP A 1 121 ? -19.854 -22.684 8.658 1.00 10.40 117 ASP A O 1
ATOM 885 N N . GLY A 1 122 ? -21.140 -20.961 9.356 1.00 10.78 118 GLY A N 1
ATOM 886 C CA . GLY A 1 122 ? -21.430 -21.506 10.683 1.00 11.06 118 GLY A CA 1
ATOM 887 C C . GLY A 1 122 ? -20.376 -21.245 11.754 1.00 11.96 118 GLY A C 1
ATOM 888 O O . GLY A 1 122 ? -20.627 -21.490 12.942 1.00 13.74 118 GLY A O 1
ATOM 889 N N . VAL A 1 123 ? -19.194 -20.772 11.363 1.00 10.55 119 VAL A N 1
ATOM 890 C CA . VAL A 1 123 ? -18.094 -20.569 12.297 1.00 10.59 119 VAL A CA 1
ATOM 891 C C . VAL A 1 123 ? -18.113 -19.142 12.786 1.00 10.25 119 VAL A C 1
ATOM 892 O O . VAL A 1 123 ? -18.318 -18.215 11.990 1.00 11.70 119 VAL A O 1
ATOM 896 N N . VAL A 1 124 ? -17.902 -18.969 14.087 1.00 10.61 120 VAL A N 1
ATOM 897 C CA . VAL A 1 124 ? -17.996 -17.660 14.738 1.00 10.42 120 VAL A CA 1
ATOM 898 C C . VAL A 1 124 ? -16.642 -17.102 15.207 1.00 9.43 120 VAL A C 1
ATOM 899 O O . VAL A 1 124 ? -16.440 -15.883 15.184 1.00 10.41 120 VAL A O 1
ATOM 903 N N . ASN A 1 125 ? -15.738 -17.993 15.600 1.00 9.32 121 ASN A N 1
ATOM 904 C CA . ASN A 1 125 ? -14.430 -17.645 16.160 1.00 9.23 121 ASN A CA 1
ATOM 905 C C . ASN A 1 125 ? -13.286 -18.016 15.226 1.00 8.48 121 ASN A C 1
ATOM 906 O O . ASN A 1 125 ? -13.219 -19.161 14.755 1.00 8.25 121 ASN A O 1
ATOM 911 N N . TYR A 1 126 ? -12.377 -17.056 14.998 1.00 8.79 122 TYR A N 1
ATOM 912 C CA . TYR A 1 126 ? -11.295 -17.195 14.040 1.00 8.69 122 TYR A CA 1
ATOM 913 C C . TYR A 1 126 ? -9.963 -16.793 14.642 1.00 8.52 122 TYR A C 1
ATOM 914 O O . TYR A 1 126 ? -9.904 -15.816 15.385 1.00 8.87 122 TYR A O 1
ATOM 923 N N . VAL A 1 127 ? -8.921 -17.512 14.246 1.00 8.18 123 VAL A N 1
ATOM 924 C CA . VAL A 1 127 ? -7.545 -17.173 14.567 1.00 8.13 123 VAL A CA 1
ATOM 925 C C . VAL A 1 127 ? -6.903 -16.833 13.232 1.00 7.37 123 VAL A C 1
ATOM 926 O O . VAL A 1 127 ? -6.835 -17.688 12.347 1.00 6.91 123 VAL A O 1
ATOM 930 N N . VAL A 1 128 ? -6.453 -15.575 13.084 1.00 7.28 124 VAL A N 1
ATOM 931 C CA . VAL A 1 128 ? -6.134 -15.035 11.764 1.00 7.45 124 VAL A CA 1
ATOM 932 C C . VAL A 1 128 ? -4.740 -14.431 11.740 1.00 7.61 124 VAL A C 1
ATOM 933 O O . VAL A 1 128 ? -4.414 -13.584 12.558 1.00 8.21 124 VAL A O 1
ATOM 937 N N . PRO A 1 129 ? -3.913 -14.865 10.799 1.00 8.60 125 PRO A N 1
ATOM 938 C CA . PRO A 1 129 ? -2.616 -14.231 10.641 1.00 8.79 125 PRO A CA 1
ATOM 939 C C . PRO A 1 129 ? -2.711 -13.008 9.731 1.00 9.08 125 PRO A C 1
ATOM 940 O O . PRO A 1 129 ? -3.730 -12.797 9.036 1.00 9.20 125 PRO A O 1
ATOM 944 N N . VAL A 1 130 ? -1.642 -12.213 9.703 1.00 9.22 126 VAL A N 1
ATOM 945 C CA . VAL A 1 130 ? -1.561 -11.126 8.740 1.00 8.66 126 VAL A CA 1
ATOM 946 C C . VAL A 1 130 ? -1.166 -11.728 7.395 1.00 8.78 126 VAL A C 1
ATOM 947 O O . VAL A 1 130 ? -0.077 -12.290 7.260 1.00 9.99 126 VAL A O 1
ATOM 951 N N . LEU A 1 131 ? -2.051 -11.621 6.403 1.00 9.07 127 LEU A N 1
ATOM 952 C CA . LEU A 1 131 ? -1.859 -12.257 5.100 1.00 8.89 127 LEU A CA 1
ATOM 953 C C . LEU A 1 131 ? -0.911 -11.489 4.160 1.00 8.87 127 LEU A C 1
ATOM 954 O O . LEU A 1 131 ? -0.803 -10.257 4.224 1.00 8.25 127 LEU A O 1
ATOM 959 N N . SER A 1 132 ? -0.212 -12.247 3.317 1.00 8.47 128 SER A N 1
ATOM 960 C CA . SER A 1 132 ? 0.397 -11.755 2.093 1.00 9.33 128 SER A CA 1
ATOM 961 C C . SER A 1 132 ? 1.642 -10.883 2.248 1.00 9.06 128 SER A C 1
ATOM 962 O O . SER A 1 132 ? 1.983 -10.165 1.314 1.00 9.60 128 SER A O 1
ATOM 965 N N . LEU A 1 133 ? 2.355 -10.950 3.375 1.00 9.63 129 LEU A N 1
ATOM 966 C CA . LEU A 1 133 ? 3.498 -10.043 3.575 1.00 10.35 129 LEU A CA 1
ATOM 967 C C . LEU A 1 133 ? 4.692 -10.332 2.663 1.00 10.92 129 LEU A C 1
ATOM 968 O O . LEU A 1 133 ? 5.557 -9.479 2.489 1.00 12.86 129 LEU A O 1
ATOM 973 N N . GLY A 1 134 ? 4.742 -11.517 2.085 1.00 11.25 130 GLY A N 1
ATOM 974 C CA . GLY A 1 134 ? 5.806 -11.825 1.130 1.00 10.59 130 GLY A CA 1
ATOM 975 C C . GLY A 1 134 ? 5.519 -11.397 -0.286 1.00 11.21 130 GLY A C 1
ATOM 976 O O . GLY A 1 134 ? 6.369 -11.541 -1.161 1.00 10.79 130 GLY A O 1
ATOM 977 N N . ILE A 1 135 ? 4.310 -10.887 -0.523 1.00 10.08 131 ILE A N 1
ATOM 978 C CA . ILE A 1 135 ? 3.880 -10.527 -1.856 1.00 10.43 131 ILE A CA 1
ATOM 979 C C . ILE A 1 135 ? 4.366 -9.125 -2.207 1.00 10.86 131 ILE A C 1
ATOM 980 O O . ILE A 1 135 ? 4.107 -8.152 -1.478 1.00 10.46 131 ILE A O 1
ATOM 985 N N . PHE A 1 136 ? 5.059 -9.037 -3.343 1.00 11.05 132 PHE A N 1
ATOM 986 C CA . PHE A 1 136 ? 5.523 -7.774 -3.904 1.00 10.80 132 PHE A CA 1
ATOM 987 C C . PHE A 1 136 ? 4.417 -6.719 -3.861 1.00 10.21 132 PHE A C 1
ATOM 988 O O . PHE A 1 136 ? 3.357 -6.921 -4.438 1.00 11.49 132 PHE A O 1
ATOM 996 N N . GLY A 1 137 ? 4.667 -5.613 -3.159 1.00 9.19 133 GLY A N 1
ATOM 997 C CA . GLY A 1 137 ? 3.704 -4.524 -3.104 1.00 9.08 133 GLY A CA 1
ATOM 998 C C . GLY A 1 137 ? 2.859 -4.473 -1.856 1.00 9.66 133 GLY A C 1
ATOM 999 O O . GLY A 1 137 ? 2.227 -3.447 -1.579 1.00 9.55 133 GLY A O 1
ATOM 1000 N N . VAL A 1 138 ? 2.846 -5.569 -1.088 1.00 8.70 134 VAL A N 1
ATOM 1001 C CA . VAL A 1 138 ? 2.040 -5.652 0.134 1.00 8.61 134 VAL A CA 1
ATOM 1002 C C . VAL A 1 138 ? 2.873 -5.335 1.361 1.00 9.19 134 VAL A C 1
ATOM 1003 O O . VAL A 1 138 ? 4.018 -5.784 1.486 1.00 9.90 134 VAL A O 1
ATOM 1007 N N . ASP A 1 139 ? 2.314 -4.545 2.265 1.00 8.80 135 ASP A N 1
ATOM 1008 C CA . ASP A 1 139 ? 2.887 -4.361 3.581 1.00 8.91 135 ASP A CA 1
ATOM 1009 C C . ASP A 1 139 ? 1.835 -4.608 4.669 1.00 8.52 135 ASP A C 1
ATOM 1010 O O . ASP A 1 139 ? 0.640 -4.764 4.404 1.00 8.55 135 ASP A O 1
ATOM 1015 N N . PHE A 1 140 ? 2.291 -4.744 5.905 1.00 8.51 136 PHE A N 1
ATOM 1016 C CA . PHE A 1 140 ? 1.392 -5.164 6.975 1.00 8.67 136 PHE A CA 1
ATOM 1017 C C . PHE A 1 140 ? 0.317 -4.150 7.285 1.00 8.32 136 PHE A C 1
ATOM 1018 O O . PHE A 1 140 ? -0.727 -4.521 7.805 1.00 9.14 136 PHE A O 1
ATOM 1026 N N . LYS A 1 141 ? 0.581 -2.875 6.998 1.00 8.35 137 LYS A N 1
ATOM 1027 C CA . LYS A 1 141 ? -0.425 -1.852 7.251 1.00 9.06 137 LYS A CA 1
ATOM 1028 C C . LYS A 1 141 ? -1.567 -1.980 6.231 1.00 8.23 137 LYS A C 1
ATOM 1029 O O . LYS A 1 141 ? -2.742 -1.977 6.589 1.00 8.46 137 LYS A O 1
ATOM 1035 N N . MET A 1 142 ? -1.206 -2.149 4.976 1.00 8.30 138 MET A N 1
ATOM 1036 C CA A MET A 1 142 ? -2.194 -2.431 3.929 0.50 7.63 138 MET A CA 1
ATOM 1037 C CA B MET A 1 142 ? -2.172 -2.424 3.936 0.50 8.82 138 MET A CA 1
ATOM 1038 C C . MET A 1 142 ? -3.004 -3.658 4.306 1.00 8.10 138 MET A C 1
ATOM 1039 O O . MET A 1 142 ? -4.231 -3.681 4.157 1.00 8.55 138 MET A O 1
ATOM 1048 N N . SER A 1 143 ? -2.312 -4.700 4.757 1.00 7.58 139 SER A N 1
ATOM 1049 C CA . SER A 1 143 ? -2.986 -5.973 5.000 1.00 7.42 139 SER A CA 1
ATOM 1050 C C . SER A 1 143 ? -3.972 -5.888 6.172 1.00 7.34 139 SER A C 1
ATOM 1051 O O . SER A 1 143 ? -5.092 -6.371 6.093 1.00 8.23 139 SER A O 1
ATOM 1054 N N . ILE A 1 144 ? -3.545 -5.284 7.269 1.00 7.91 140 ILE A N 1
ATOM 1055 C CA . ILE A 1 144 ? -4.399 -5.128 8.426 1.00 8.03 140 ILE A CA 1
ATOM 1056 C C . ILE A 1 144 ? -5.557 -4.179 8.115 1.00 8.13 140 ILE A C 1
ATOM 1057 O O . ILE A 1 144 ? -6.668 -4.399 8.546 1.00 8.57 140 ILE A O 1
ATOM 1062 N N . ASP A 1 145 ? -5.306 -3.122 7.340 1.00 7.51 141 ASP A N 1
ATOM 1063 C CA . ASP A 1 145 ? -6.400 -2.237 6.936 1.00 7.90 141 ASP A CA 1
ATOM 1064 C C . ASP A 1 145 ? -7.438 -3.014 6.144 1.00 8.23 141 ASP A C 1
ATOM 1065 O O . ASP A 1 145 ? -8.640 -2.856 6.332 1.00 9.24 141 ASP A O 1
ATOM 1070 N N . ALA A 1 146 ? -6.973 -3.854 5.222 1.00 7.17 142 ALA A N 1
ATOM 1071 C CA . ALA A 1 146 ? -7.874 -4.662 4.389 1.00 7.78 142 ALA A CA 1
ATOM 1072 C C . ALA A 1 146 ? -8.685 -5.636 5.254 1.00 8.39 142 ALA A C 1
ATOM 1073 O O . ALA A 1 146 ? -9.865 -5.853 5.020 1.00 9.16 142 ALA A O 1
ATOM 1075 N N . MET A 1 147 ? -8.043 -6.204 6.267 1.00 7.84 143 MET A N 1
ATOM 1076 C CA . MET A 1 147 ? -8.720 -7.103 7.204 1.00 9.28 143 MET A CA 1
ATOM 1077 C C . MET A 1 147 ? -9.866 -6.368 7.881 1.00 9.23 143 MET A C 1
ATOM 1078 O O . MET A 1 147 ? -10.994 -6.859 7.950 1.00 10.45 143 MET A O 1
ATOM 1083 N N . ARG A 1 148 ? -9.578 -5.174 8.386 1.00 9.78 144 ARG A N 1
ATOM 1084 C CA . ARG A 1 148 ? -10.630 -4.405 9.052 1.00 11.09 144 ARG A CA 1
ATOM 1085 C C . ARG A 1 148 ? -11.793 -4.113 8.107 1.00 11.42 144 ARG A C 1
ATOM 1086 O O . ARG A 1 148 ? -12.954 -4.227 8.499 1.00 11.17 144 ARG A O 1
ATOM 1094 N N . GLU A 1 149 ? -11.494 -3.759 6.861 1.00 11.47 145 GLU A N 1
ATOM 1095 C CA . GLU A 1 149 ? -12.559 -3.522 5.887 1.00 11.80 145 GLU A CA 1
ATOM 1096 C C . GLU A 1 149 ? -13.393 -4.792 5.649 1.00 11.62 145 GLU A C 1
ATOM 1097 O O . GLU A 1 149 ? -14.611 -4.748 5.600 1.00 12.04 145 GLU A O 1
ATOM 1103 N N . ALA A 1 150 ? -12.724 -5.934 5.520 1.00 10.55 146 ALA A N 1
ATOM 1104 C CA . ALA A 1 150 ? -13.386 -7.182 5.224 1.00 10.87 146 ALA A CA 1
ATOM 1105 C C . ALA A 1 150 ? -14.349 -7.606 6.347 1.00 10.86 146 ALA A C 1
ATOM 1106 O O . ALA A 1 150 ? -15.432 -8.135 6.068 1.00 12.25 146 ALA A O 1
ATOM 1108 N N . PHE A 1 151 ? -13.956 -7.367 7.590 1.00 11.48 147 PHE A N 1
ATOM 1109 C CA . PHE A 1 151 ? -14.686 -7.938 8.738 1.00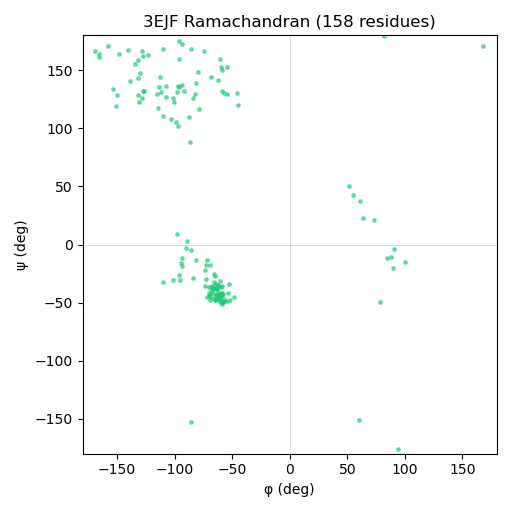 12.07 147 PHE A CA 1
ATOM 1110 C C . PHE A 1 151 ? -15.736 -6.997 9.282 1.00 13.61 147 PHE A C 1
ATOM 1111 O O . PHE A 1 151 ? -16.567 -7.401 10.116 1.00 14.40 147 PHE A O 1
ATOM 1119 N N . GLU A 1 152 ? -15.692 -5.748 8.838 1.00 14.71 148 GLU A N 1
ATOM 1120 C CA A GLU A 1 152 ? -16.669 -4.760 9.293 0.50 14.95 148 GLU A CA 1
ATOM 1121 C CA B GLU A 1 152 ? -16.670 -4.741 9.220 0.50 15.08 148 GLU A CA 1
ATOM 1122 C C . GLU A 1 152 ? -18.095 -5.288 9.084 1.00 15.11 148 GLU A C 1
ATOM 1123 O O . GLU A 1 152 ? -18.473 -5.772 8.003 1.00 16.34 148 GLU A O 1
ATOM 1134 N N . GLY A 1 153 ? -18.873 -5.224 10.158 1.00 16.30 149 GLY A N 1
ATOM 1135 C CA . GLY A 1 153 ? -20.258 -5.686 10.145 1.00 15.70 149 GLY A CA 1
ATOM 1136 C C . GLY A 1 153 ? -20.465 -7.153 10.472 1.00 16.01 149 GLY A C 1
ATOM 1137 O O . GLY A 1 153 ? -21.612 -7.603 10.648 1.00 17.65 149 GLY A O 1
ATOM 1138 N N . CYS A 1 154 ? -19.382 -7.929 10.519 1.00 14.89 150 CYS A N 1
ATOM 1139 C CA . CYS A 1 154 ? -19.485 -9.345 10.828 1.00 14.19 150 CYS A CA 1
ATOM 1140 C C . CYS A 1 154 ? -19.574 -9.527 12.322 1.00 13.77 150 CYS A C 1
ATOM 1141 O O . CYS A 1 154 ? -18.863 -8.867 13.085 1.00 15.33 150 CYS A O 1
ATOM 1144 N N . THR A 1 155 ? -20.440 -10.435 12.744 1.00 13.34 151 THR A N 1
ATOM 1145 C CA A THR A 1 155 ? -20.606 -10.741 14.151 0.50 12.70 151 THR A CA 1
ATOM 1146 C CA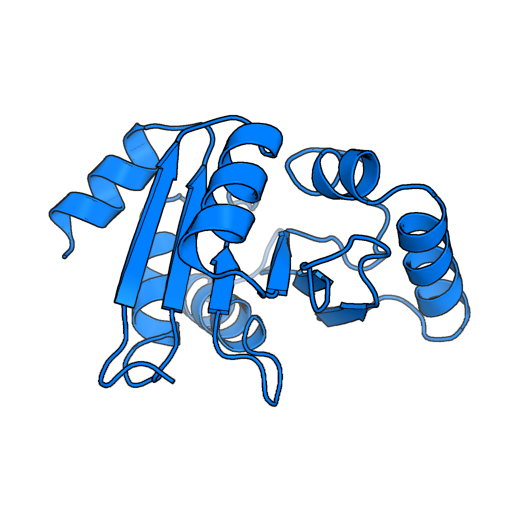 B THR A 1 155 ? -20.568 -10.716 14.164 0.50 13.09 151 THR A CA 1
ATOM 1147 C C . THR A 1 155 ? -19.781 -11.994 14.432 1.00 12.09 151 THR A C 1
ATOM 1148 O O . THR A 1 155 ? -20.308 -13.104 14.480 1.00 12.23 151 THR A O 1
ATOM 1155 N N . ILE A 1 156 ? -18.475 -11.793 14.571 1.00 11.35 152 ILE A N 1
ATOM 1156 C CA . ILE A 1 156 ? -17.521 -12.864 14.744 1.00 10.29 152 ILE A CA 1
ATOM 1157 C C . ILE A 1 156 ? -16.494 -12.395 15.765 1.00 9.85 152 ILE A C 1
ATOM 1158 O O . ILE A 1 156 ? -16.427 -11.200 16.096 1.00 10.03 152 ILE A O 1
ATOM 1163 N N . ARG A 1 157 ? -15.696 -13.336 16.235 1.00 9.87 153 ARG A N 1
ATOM 1164 C CA . ARG A 1 157 ? -14.551 -13.039 17.067 1.00 9.59 153 ARG A CA 1
ATOM 1165 C C . ARG A 1 157 ? -13.303 -13.390 16.293 1.00 9.05 153 ARG A C 1
ATOM 1166 O O . ARG A 1 157 ? -13.237 -14.438 15.669 1.00 8.93 153 ARG A O 1
ATOM 1174 N N . VAL A 1 158 ? -12.317 -12.498 16.342 1.00 8.41 154 VAL A N 1
ATOM 1175 C CA . VAL A 1 158 ? -11.101 -12.684 15.588 1.00 8.76 154 VAL A CA 1
ATOM 1176 C C . VAL A 1 158 ? -9.917 -12.460 16.525 1.00 9.07 154 VAL A C 1
ATOM 1177 O O . VAL A 1 158 ? -9.791 -11.390 17.115 1.00 10.58 154 VAL A O 1
ATOM 1181 N N . LEU A 1 159 ? -9.070 -13.467 16.629 1.00 8.95 155 LEU A N 1
ATOM 1182 C CA . LEU A 1 159 ? -7.773 -13.344 17.303 1.00 8.89 155 LEU A CA 1
ATOM 1183 C C . LEU A 1 159 ? -6.714 -13.139 16.212 1.00 9.03 155 LEU A C 1
ATOM 1184 O O . LEU A 1 159 ? -6.378 -14.088 15.467 1.00 8.56 155 LEU A O 1
ATOM 1189 N N . LEU A 1 160 ? -6.232 -11.901 16.086 1.00 8.46 156 LEU A N 1
ATOM 1190 C CA . LEU A 1 160 ? -5.170 -11.573 15.147 1.00 8.58 156 LEU A CA 1
ATOM 1191 C C . LEU A 1 160 ? -3.836 -11.919 15.781 1.00 8.02 156 LEU A C 1
ATOM 1192 O O . LEU A 1 160 ? -3.573 -11.543 16.928 1.00 8.04 156 LEU A O 1
ATOM 1197 N N . PHE A 1 161 ? -3.003 -12.652 15.062 1.00 7.97 157 PHE A N 1
ATOM 1198 C CA . PHE A 1 161 ? -1.705 -13.027 15.617 1.00 8.46 157 PHE A CA 1
ATOM 1199 C C . PHE A 1 161 ? -0.572 -12.777 14.667 1.00 8.08 157 PHE A C 1
ATOM 1200 O O . PHE A 1 161 ? -0.750 -12.724 13.446 1.00 8.32 157 PHE A O 1
ATOM 1208 N N . SER A 1 162 ? 0.624 -12.675 15.237 1.00 9.47 158 SER A N 1
ATOM 1209 C CA . SER A 1 162 ? 1.836 -12.444 14.485 1.00 9.69 158 SER A CA 1
ATOM 1210 C C . SER A 1 162 ? 3.023 -12.732 15.387 1.00 10.15 158 SER A C 1
ATOM 1211 O O . SER A 1 162 ? 2.886 -12.748 16.606 1.00 10.13 158 SER A O 1
ATOM 1214 N N . LEU A 1 163 ? 4.178 -12.942 14.777 1.00 10.62 159 LEU A N 1
ATOM 1215 C CA . LEU A 1 163 ? 5.416 -12.962 15.555 1.00 11.30 159 LEU A CA 1
ATOM 1216 C C . LEU A 1 163 ? 5.926 -11.569 15.823 1.00 12.42 159 LEU A C 1
ATOM 1217 O O . LEU A 1 163 ? 6.775 -11.402 16.719 1.00 14.28 159 LEU A O 1
ATOM 1222 N N . SER A 1 164 ? 5.388 -10.569 15.117 1.00 12.15 160 SER A N 1
ATOM 1223 C CA A SER A 1 164 ? 5.900 -9.202 15.172 0.50 12.52 160 SER A CA 1
ATOM 1224 C CA B SER A 1 164 ? 5.899 -9.207 15.170 0.50 12.43 160 SER A CA 1
ATOM 1225 C C . SER A 1 164 ? 4.996 -8.272 15.970 1.00 12.32 160 SER A C 1
ATOM 1226 O O . SER A 1 164 ? 3.847 -8.014 15.596 1.00 11.89 160 SER A O 1
ATOM 1231 N N . GLN A 1 165 ? 5.530 -7.715 17.061 1.00 12.84 161 GLN A N 1
ATOM 1232 C CA . GLN A 1 165 ? 4.792 -6.753 17.858 1.00 13.54 161 GLN A CA 1
ATOM 1233 C C . GLN A 1 165 ? 4.371 -5.522 17.046 1.00 14.13 161 GLN A C 1
ATOM 1234 O O . GLN A 1 165 ? 3.304 -4.965 17.295 1.00 14.75 161 GLN A O 1
ATOM 1240 N N . GLU A 1 166 ? 5.226 -5.104 16.109 1.00 15.59 162 GLU A N 1
ATOM 1241 C CA . GLU A 1 166 ? 4.951 -3.979 15.202 1.00 16.02 162 GLU A CA 1
ATOM 1242 C C . GLU A 1 166 ? 3.559 -4.120 14.564 1.00 15.38 162 GLU A C 1
ATOM 1243 O O . GLU A 1 166 ? 2.768 -3.176 14.523 1.00 15.44 162 GLU A O 1
ATOM 1249 N N . HIS A 1 167 ? 3.254 -5.325 14.104 1.00 14.49 163 HIS A N 1
ATOM 1250 C CA . HIS A 1 167 ? 1.947 -5.584 13.482 1.00 14.23 163 HIS A CA 1
ATOM 1251 C C . HIS A 1 167 ? 0.790 -5.328 14.409 1.00 13.74 163 HIS A C 1
ATOM 1252 O O . HIS A 1 167 ? -0.180 -4.689 14.052 1.00 13.98 163 HIS A O 1
ATOM 1259 N N . ILE A 1 168 ? 0.870 -5.878 15.614 1.00 13.22 164 ILE A N 1
ATOM 1260 C CA . ILE A 1 168 ? -0.205 -5.747 16.565 1.00 13.86 164 ILE A CA 1
ATOM 1261 C C . ILE A 1 168 ? -0.315 -4.304 17.088 1.00 13.08 164 ILE A C 1
ATOM 1262 O O . ILE A 1 168 ? -1.409 -3.802 17.286 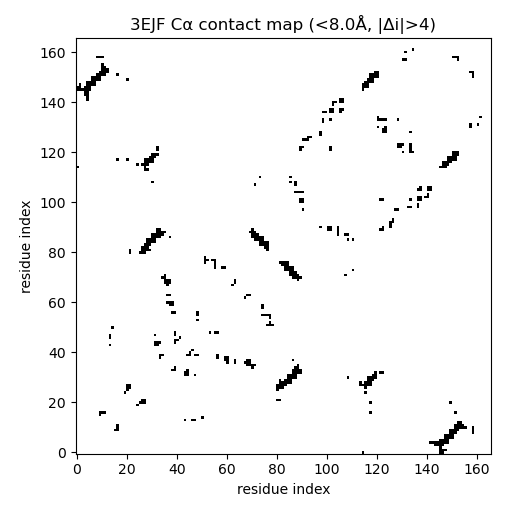1.00 14.34 164 ILE A O 1
ATOM 1267 N N . ASP A 1 169 ? 0.820 -3.633 17.265 1.00 13.47 165 ASP A N 1
ATOM 1268 C CA . ASP A 1 169 ? 0.802 -2.203 17.592 1.00 13.63 165 ASP A CA 1
ATOM 1269 C C . ASP A 1 169 ? -0.018 -1.395 16.577 1.00 13.24 165 ASP A C 1
ATOM 1270 O O . ASP A 1 169 ? -0.791 -0.499 16.957 1.00 14.79 165 ASP A O 1
ATOM 1275 N N . TYR A 1 170 ? 0.137 -1.721 15.300 1.00 12.62 166 TYR A N 1
ATOM 1276 C CA . TYR A 1 170 ? -0.574 -0.993 14.233 1.00 12.31 166 TYR A CA 1
ATOM 1277 C C . TYR A 1 170 ? -2.057 -1.318 14.289 1.00 11.97 166 TYR A C 1
ATOM 1278 O O . TYR A 1 170 ? -2.911 -0.445 14.162 1.00 12.49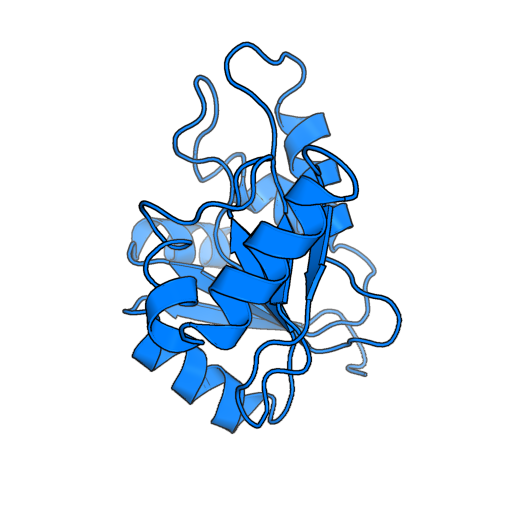 166 TYR A O 1
ATOM 1287 N N . PHE A 1 171 ? -2.371 -2.595 14.510 1.00 12.65 167 PHE A N 1
ATOM 1288 C CA . PHE A 1 171 ? -3.743 -2.952 14.777 1.00 12.87 167 PHE A CA 1
ATOM 1289 C C . PHE A 1 171 ? -4.303 -2.127 15.955 1.00 13.61 167 PHE A C 1
ATOM 1290 O O . PHE A 1 171 ? -5.375 -1.547 15.863 1.00 13.77 167 PHE A O 1
ATOM 1298 N N . ASP A 1 172 ? -3.547 -2.068 17.043 1.00 15.03 168 ASP A N 1
ATOM 1299 C CA . ASP A 1 172 ? -3.993 -1.379 18.256 1.00 15.78 168 ASP A CA 1
ATOM 1300 C C . ASP A 1 172 ? -4.264 0.101 18.017 1.00 16.85 168 ASP A C 1
ATOM 1301 O O . ASP A 1 172 ? -5.279 0.612 18.486 1.00 17.12 168 ASP A O 1
ATOM 1306 N N . VAL A 1 173 ? -3.377 0.784 17.291 1.00 17.69 169 VAL A N 1
ATOM 1307 C CA . VAL A 1 173 ? -3.551 2.230 17.067 1.00 18.10 169 VAL A CA 1
ATOM 1308 C C . VAL A 1 173 ? -4.682 2.556 16.087 1.00 18.32 169 VAL A C 1
ATOM 1309 O O . VAL A 1 173 ? -5.183 3.696 16.074 1.00 18.85 169 VAL A O 1
ATOM 1313 N N . THR A 1 174 ? -5.118 1.574 15.292 1.00 17.81 170 THR A N 1
ATOM 1314 C CA . THR A 1 174 ? -6.167 1.810 14.318 1.00 18.54 170 THR A CA 1
ATOM 1315 C C . THR A 1 174 ? -7.540 1.362 14.833 1.00 20.05 170 THR A C 1
ATOM 1316 O O . THR A 1 174 ? -8.509 1.392 14.097 1.00 19.43 170 THR A O 1
ATOM 1320 N N . CYS A 1 175 ? -7.608 1.005 16.118 1.00 21.59 171 CYS A N 1
ATOM 1321 C CA . CYS A 1 175 ? -8.891 0.650 16.761 1.00 23.18 171 CYS A CA 1
ATOM 1322 C C . CYS A 1 175 ? -9.740 1.887 16.959 1.00 24.38 171 CYS A C 1
ATOM 1323 O O . CYS A 1 175 ? -9.327 2.779 17.687 1.00 27.07 171 CYS A O 1
#

GO terms:
  GO:0005515 protein binding (F, IPI)
  GO:0004843 cysteine-type deubiquitinase activity (F, EXP)

B-factor: mean 14.15, std 6.4, range [6.21, 53.14]

Solvent-accessible surface area: 8337 Å² total; per-residue (Å²): 181,10,184,160,50,80,56,69,42,13,55,18,76,12,79,79,0,2,59,59,0,63,93,70,12,139,93,0,0,1,0,0,33,16,68,55,94,1,84,8,65,84,57,39,7,112,34,1,10,103,72,11,26,118,82,0,31,71,82,0,75,73,61,19,158,178,109,23,68,37,78,87,11,48,3,52,4,101,36,194,23,7,76,11,0,0,0,0,24,20,9,140,141,49,38,117,96,26,80,108,74,0,12,50,3,0,107,57,0,48,20,148,80,19,28,13,1,0,0,6,18,1,18,71,82,42,148,48,15,68,29,100,56,0,0,57,0,0,51,96,2,0,135,64,32,57,9,61,0,0,0,11,14,147,36,93,111,22,5,66,38,7,73,118,53,112

Nearest PDB structures (foldseek):
  3ejf-assembly1_A  TM=1.006E+00  e=7.354E-38  Infectious bronchitis virus
  3ewo-assembly1_A  TM=9.788E-01  e=1.545E-31  unclassified
  3ewp-assembly3_B  TM=9.757E-01  e=2.008E-31  unclassified
  3ewo-assembly3_B  TM=9.807E-01  e=8.499E-31  unclassified
  6ln0-assembly1_A  TM=8.601E-01  e=3.385E-13  Porcine deltacoronavirus